Protein AF-A0A961R6Y8-F1 (afdb_monomer_lite)

Secondary structure (DSSP, 8-state):
--SEEEEEEEEEE--HHHH-TTSS--HHHHTTS-HHHHHHHHHHHHHHHHHHTT---TT--HHHHHTTB-TTHHHHHHHHHHH-GGGTTSEEEEEEEBPHHHHHHHTTS--HHHHHT-SS--HHHHHHHHHHHHTT-EEEEE-THHHH--B--TT-TTTB--HHHHHHHHHHHHH-

Radius of gyration: 17.82 Å; chains: 1; bounding box: 46×27×52 Å

Sequence (176 aa):
SAFRQTFVAFDVTLDAAVLDKAGNRDPAEMAKVTTIGYGNLLKKALAADLEARGVSTEGISSKEIAGLLSKEAPAQLRNRVLADPGLVGQTISFKTYATGRIDGYYKGRVTMESAALDSNVSPEQLTLADRMRGAGMLTVGFNTGFLFGPDASELRPEAAGLGIAILGSAYMMILV

pLDDT: mean 86.27, std 5.71, range [67.56, 93.94]

Foldseek 3Di:
DLQKFKKFKFKFFQACVQQPVPSPLDLVVSVVRDLVSLLVSVLVRQVVRCVVLVQDPPPPDSVQSSLQFFPCQSVVVSVVCSVPVVCHRHIDTDMGGTAPQLRCVVVVNHDQVNQVVDPSHHSSSNVSSVSCVVSVRMDMDGCPLQDVAPDDDPSGSSNHHCNVVVVVVVVVVVVD

Structure (mmCIF, N/CA/C/O backbone):
data_AF-A0A961R6Y8-F1
#
_entry.id   AF-A0A961R6Y8-F1
#
loop_
_atom_site.group_PDB
_atom_site.id
_atom_site.type_symbol
_atom_site.label_atom_id
_atom_site.label_alt_id
_atom_site.label_comp_id
_atom_site.label_asym_id
_atom_site.label_entity_id
_atom_site.label_seq_id
_atom_site.pdbx_PDB_ins_code
_atom_site.Cartn_x
_atom_site.Cartn_y
_atom_site.Cartn_z
_atom_site.occupancy
_atom_site.B_iso_or_equiv
_atom_site.auth_seq_id
_atom_site.auth_comp_id
_atom_site.auth_asym_id
_atom_site.auth_atom_id
_atom_site.pdbx_PDB_model_num
ATOM 1 N N . SER A 1 1 ? -5.595 -6.361 16.975 1.00 72.06 1 SER A N 1
ATOM 2 C CA . SER A 1 1 ? -4.539 -7.397 16.981 1.00 72.06 1 SER A CA 1
ATOM 3 C C . SER A 1 1 ? -3.358 -6.932 16.140 1.00 72.06 1 SER A C 1
ATOM 5 O O . SER A 1 1 ? -3.592 -6.470 15.027 1.00 72.06 1 SER A O 1
ATOM 7 N N . ALA A 1 2 ? -2.132 -7.005 16.674 1.00 76.62 2 ALA A N 1
ATOM 8 C CA . ALA A 1 2 ? -0.894 -6.599 15.987 1.00 76.62 2 ALA A CA 1
ATOM 9 C C . ALA A 1 2 ? -0.400 -7.639 14.961 1.00 76.62 2 ALA A C 1
ATOM 11 O O . ALA A 1 2 ? 0.207 -7.290 13.959 1.00 76.62 2 ALA A O 1
ATOM 12 N N . PHE A 1 3 ? -0.752 -8.913 15.154 1.00 84.06 3 PHE A N 1
ATOM 13 C CA . PHE A 1 3 ? -0.348 -10.028 14.285 1.00 84.06 3 PHE A CA 1
ATOM 14 C C . PHE A 1 3 ? -1.140 -10.141 12.981 1.00 84.06 3 PHE A C 1
ATOM 16 O O . PHE A 1 3 ? -0.872 -11.017 12.163 1.00 84.06 3 PHE A O 1
ATOM 23 N N . ARG A 1 4 ? -2.163 -9.306 12.796 1.00 88.38 4 ARG A N 1
ATOM 24 C CA . ARG A 1 4 ? -2.971 -9.271 11.574 1.00 88.38 4 ARG A CA 1
ATOM 25 C C . ARG A 1 4 ? -2.772 -7.937 10.889 1.00 88.38 4 ARG A C 1
ATOM 27 O O . ARG A 1 4 ? -2.604 -6.949 11.590 1.00 88.38 4 ARG A O 1
ATOM 34 N N . GLN A 1 5 ? -2.838 -7.898 9.569 1.00 91.88 5 GLN A N 1
ATOM 35 C CA . GLN A 1 5 ? -2.787 -6.660 8.803 1.00 91.88 5 GLN A CA 1
ATOM 36 C C . GLN A 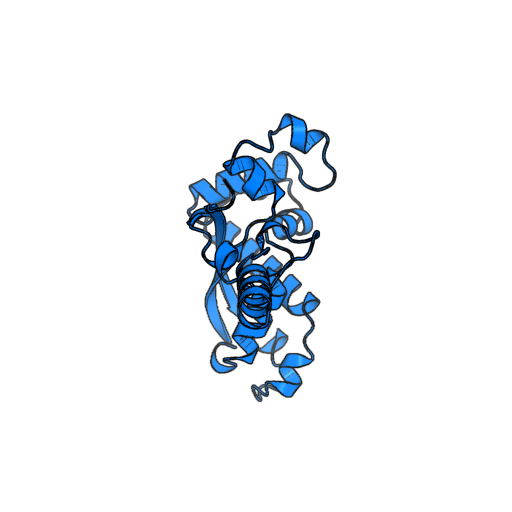1 5 ? -3.735 -6.736 7.614 1.00 91.88 5 GLN A C 1
ATOM 38 O O . GLN A 1 5 ? -3.973 -7.813 7.060 1.00 91.88 5 GLN A O 1
ATOM 43 N N . THR A 1 6 ? -4.290 -5.588 7.248 1.00 93.06 6 THR A N 1
ATOM 44 C CA . THR A 1 6 ? -5.086 -5.431 6.034 1.00 93.06 6 THR A CA 1
ATOM 45 C C . THR A 1 6 ? -4.160 -5.182 4.849 1.00 93.06 6 THR A C 1
ATOM 47 O O . THR A 1 6 ? -3.351 -4.253 4.855 1.00 93.06 6 THR A O 1
ATOM 50 N N . PHE A 1 7 ? -4.276 -6.030 3.835 1.00 93.56 7 PHE A N 1
ATOM 51 C CA . PHE A 1 7 ? -3.507 -5.980 2.603 1.00 93.56 7 PHE A CA 1
ATOM 52 C C . PHE A 1 7 ? -4.394 -5.556 1.443 1.00 93.56 7 PHE A C 1
ATOM 54 O O . PHE A 1 7 ? -5.529 -6.019 1.343 1.00 93.56 7 PHE A O 1
ATOM 61 N N . VAL A 1 8 ? -3.834 -4.749 0.549 1.00 93.94 8 VAL A N 1
ATOM 62 C CA . VAL A 1 8 ? -4.407 -4.415 -0.754 1.00 93.94 8 VAL A CA 1
ATOM 63 C C . VAL A 1 8 ? -3.636 -5.175 -1.823 1.00 93.94 8 VAL A C 1
ATOM 65 O O . VAL A 1 8 ? -2.407 -5.095 -1.862 1.00 93.94 8 VAL A O 1
ATOM 68 N N . ALA A 1 9 ? -4.344 -5.918 -2.665 1.00 93.50 9 ALA A N 1
ATOM 69 C CA . ALA A 1 9 ? -3.791 -6.603 -3.822 1.00 93.50 9 ALA A CA 1
ATOM 70 C C . ALA A 1 9 ? -4.488 -6.101 -5.088 1.00 93.50 9 ALA A C 1
ATOM 72 O O . ALA A 1 9 ? -5.717 -6.107 -5.156 1.00 93.50 9 ALA A O 1
ATOM 73 N N . PHE A 1 10 ? -3.695 -5.649 -6.054 1.00 93.06 10 PHE A N 1
ATOM 74 C CA . PHE A 1 10 ? -4.171 -5.137 -7.335 1.00 93.06 10 PHE A CA 1
ATOM 75 C C . PHE A 1 10 ? -3.095 -5.305 -8.404 1.00 93.06 10 PHE A C 1
ATOM 77 O O . PHE A 1 10 ? -1.905 -5.453 -8.094 1.00 93.06 10 PHE A O 1
ATOM 84 N N . ASP A 1 11 ? -3.521 -5.277 -9.660 1.00 91.56 11 ASP A N 1
ATOM 85 C CA . ASP A 1 11 ? -2.619 -5.405 -10.796 1.00 91.56 11 ASP A CA 1
ATOM 86 C C . ASP A 1 11 ? -1.994 -4.053 -11.148 1.00 91.56 11 ASP A C 1
ATOM 88 O O . ASP A 1 11 ? -2.655 -3.017 -11.223 1.00 91.56 11 ASP A O 1
ATOM 92 N N . VAL A 1 12 ? -0.674 -4.062 -11.330 1.00 91.31 12 VAL A N 1
ATOM 93 C CA . VAL A 1 12 ? 0.123 -2.870 -11.612 1.00 91.31 12 VAL A CA 1
ATOM 94 C C . VAL A 1 12 ? 0.875 -3.066 -12.913 1.00 91.31 12 VAL A C 1
ATOM 96 O O . VAL A 1 12 ? 1.807 -3.868 -12.993 1.00 91.31 12 VAL A O 1
ATOM 99 N N . THR A 1 13 ? 0.496 -2.289 -13.923 1.00 90.00 13 THR A N 1
ATOM 100 C CA . THR A 1 13 ? 1.221 -2.204 -15.191 1.00 90.00 13 THR A CA 1
ATOM 101 C C . THR A 1 13 ? 2.443 -1.308 -15.029 1.00 90.00 13 THR A C 1
ATOM 103 O O . THR A 1 13 ? 2.329 -0.106 -14.774 1.00 90.00 13 THR A O 1
ATOM 106 N N . LEU A 1 14 ? 3.629 -1.892 -15.175 1.00 87.19 14 LEU A N 1
ATOM 107 C CA . LEU A 1 14 ? 4.900 -1.187 -15.060 1.00 87.19 14 LEU A CA 1
ATOM 108 C C . LEU A 1 14 ? 5.269 -0.564 -16.402 1.00 87.19 14 LEU A C 1
ATOM 110 O O . LEU A 1 14 ? 5.947 -1.180 -17.216 1.00 87.19 14 LEU A O 1
ATOM 114 N N . ASP A 1 15 ? 4.809 0.660 -16.638 1.00 84.19 15 ASP A N 1
ATOM 115 C CA . ASP A 1 15 ? 5.071 1.366 -17.891 1.00 84.19 15 ASP A CA 1
ATOM 116 C C . ASP A 1 15 ? 6.565 1.707 -18.054 1.00 84.19 15 ASP A C 1
ATOM 118 O O . ASP A 1 15 ? 7.147 2.464 -17.265 1.00 84.19 15 ASP A O 1
ATOM 122 N N . ALA A 1 16 ? 7.174 1.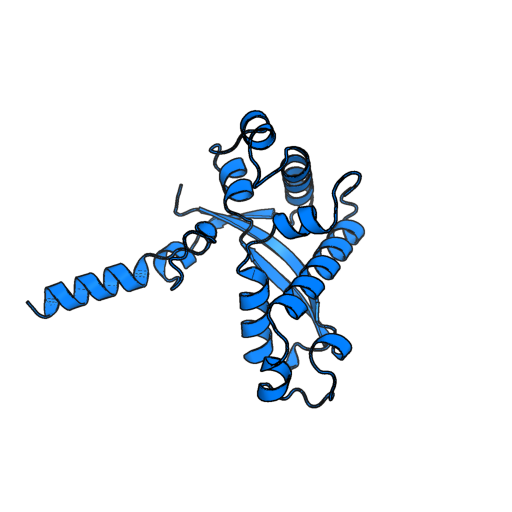162 -19.110 1.00 81.75 16 ALA A N 1
ATOM 123 C CA . ALA A 1 16 ? 8.561 1.413 -19.479 1.00 81.75 16 ALA A CA 1
ATOM 124 C C . ALA A 1 16 ? 8.820 2.894 -19.773 1.00 81.75 16 ALA A C 1
ATOM 126 O O . ALA A 1 16 ? 9.845 3.419 -19.359 1.00 81.75 16 ALA A O 1
ATOM 127 N N . ALA A 1 17 ? 7.867 3.611 -20.375 1.00 78.31 17 ALA A N 1
ATOM 128 C CA . ALA A 1 17 ? 8.037 5.029 -20.689 1.00 78.31 17 ALA A CA 1
ATOM 129 C C . ALA A 1 17 ? 8.174 5.906 -19.429 1.00 78.31 17 ALA A C 1
ATOM 131 O O . ALA A 1 17 ? 8.758 6.993 -19.470 1.00 78.31 17 ALA A O 1
ATOM 132 N N . VAL A 1 18 ? 7.637 5.440 -18.296 1.00 78.75 18 VAL A N 1
ATOM 133 C CA . VAL A 1 18 ? 7.697 6.144 -17.009 1.00 78.75 18 VAL A CA 1
ATOM 134 C C . VAL A 1 18 ? 8.913 5.712 -16.193 1.00 78.75 18 VAL A C 1
ATOM 136 O O . VAL A 1 18 ? 9.561 6.561 -15.576 1.00 78.75 18 VAL A O 1
ATOM 139 N N . LEU A 1 19 ? 9.203 4.409 -16.166 1.00 77.50 19 LEU A N 1
ATOM 140 C CA . LEU A 1 19 ? 10.210 3.817 -15.282 1.00 77.50 19 LEU A CA 1
ATOM 141 C C . LEU A 1 19 ? 11.603 3.706 -15.913 1.00 77.50 19 LEU A C 1
ATOM 143 O O . LEU A 1 19 ? 12.590 3.765 -15.186 1.00 77.50 19 LEU A O 1
ATOM 147 N N . ASP A 1 20 ? 11.684 3.587 -17.236 1.00 76.50 20 ASP A N 1
ATOM 148 C CA . ASP A 1 20 ? 12.911 3.379 -18.004 1.00 76.50 20 ASP A CA 1
ATOM 149 C C . ASP A 1 20 ? 12.874 4.201 -19.306 1.00 76.50 20 ASP A C 1
ATOM 151 O O . ASP A 1 20 ? 12.638 3.701 -20.406 1.00 76.50 20 ASP A O 1
ATOM 155 N N . LYS A 1 21 ? 13.099 5.513 -19.173 1.00 73.81 21 LYS A N 1
ATOM 156 C CA . LYS A 1 21 ? 13.065 6.455 -20.306 1.00 73.81 21 LYS A CA 1
ATOM 157 C C . LYS A 1 21 ? 14.121 6.162 -21.376 1.00 73.81 21 LYS A C 1
ATOM 159 O O . LYS A 1 21 ? 13.940 6.580 -22.516 1.00 73.81 21 LYS A O 1
ATOM 164 N N . ALA A 1 22 ? 15.225 5.521 -20.996 1.00 72.00 22 ALA A N 1
ATOM 165 C CA . ALA A 1 22 ? 16.317 5.173 -21.899 1.00 72.00 22 ALA A CA 1
ATOM 166 C C . ALA A 1 22 ? 16.109 3.799 -22.563 1.00 72.00 22 ALA A C 1
ATOM 168 O O . ALA A 1 22 ? 16.740 3.519 -23.580 1.00 72.00 22 ALA A O 1
ATOM 169 N N . GLY A 1 23 ? 15.225 2.958 -22.015 1.00 75.44 23 GLY A N 1
ATOM 170 C CA . GLY A 1 23 ? 14.932 1.613 -22.514 1.00 75.44 23 GLY A CA 1
ATOM 171 C C . GLY A 1 23 ? 16.068 0.610 -22.292 1.00 75.44 23 GLY A C 1
ATOM 172 O O . GLY A 1 23 ? 16.075 -0.451 -22.917 1.00 75.44 23 GLY A O 1
ATOM 173 N N . ASN A 1 24 ? 17.054 0.951 -21.458 1.00 77.62 24 ASN A N 1
ATOM 174 C CA . ASN A 1 24 ? 18.256 0.148 -21.220 1.00 77.62 24 ASN A CA 1
ATOM 175 C C . ASN A 1 24 ? 18.137 -0.760 -19.986 1.00 77.62 24 ASN A C 1
ATOM 177 O O . ASN A 1 24 ? 19.037 -1.564 -19.744 1.00 77.62 24 ASN A O 1
ATOM 181 N N . ARG A 1 25 ? 17.038 -0.647 -19.224 1.00 78.50 25 ARG A N 1
ATOM 182 C CA . ARG A 1 25 ? 16.765 -1.371 -17.975 1.00 78.50 25 ARG A CA 1
ATOM 183 C C . ARG A 1 25 ? 17.901 -1.276 -16.956 1.00 78.50 25 ARG A C 1
ATOM 185 O O . ARG A 1 25 ? 18.099 -2.204 -16.174 1.00 78.50 25 ARG A O 1
ATOM 192 N N . ASP A 1 26 ? 18.646 -0.170 -16.961 1.00 79.12 26 ASP A N 1
ATOM 193 C CA . ASP A 1 26 ? 19.756 0.032 -16.035 1.00 79.12 26 ASP A CA 1
ATOM 194 C C . ASP A 1 26 ? 19.222 0.375 -14.627 1.00 79.12 26 ASP A C 1
ATOM 196 O O . ASP A 1 26 ? 18.617 1.441 -14.437 1.00 79.12 26 ASP A O 1
ATOM 200 N N . PRO A 1 27 ? 19.473 -0.468 -13.602 1.00 77.12 27 PRO A N 1
ATOM 201 C CA . PRO A 1 27 ? 19.061 -0.191 -12.229 1.00 77.12 27 PRO A CA 1
ATOM 202 C C . PRO A 1 27 ? 19.563 1.156 -11.698 1.00 77.12 27 PRO A C 1
ATOM 204 O O . PRO A 1 27 ? 18.866 1.796 -10.910 1.00 77.12 27 PRO A O 1
ATOM 207 N N . ALA A 1 28 ? 20.748 1.614 -12.112 1.00 79.81 28 ALA A N 1
ATOM 208 C CA . ALA A 1 28 ? 21.316 2.880 -11.656 1.00 79.81 28 ALA A CA 1
ATOM 209 C C . ALA A 1 28 ? 20.548 4.089 -12.214 1.00 79.81 28 ALA A C 1
ATOM 211 O O . ALA A 1 28 ? 20.403 5.111 -11.535 1.00 79.81 28 ALA A O 1
ATOM 212 N N . GLU A 1 29 ? 20.010 3.981 -13.429 1.00 78.94 29 GLU A N 1
ATOM 213 C CA . GLU A 1 29 ? 19.180 5.024 -14.033 1.00 78.94 29 GLU A CA 1
ATOM 214 C C . GLU A 1 29 ? 17.748 4.975 -13.514 1.00 78.94 29 GLU A C 1
ATOM 216 O O . GLU A 1 29 ? 17.192 6.006 -13.128 1.00 78.94 29 GLU A O 1
ATOM 221 N N . MET A 1 30 ? 17.187 3.775 -13.391 1.00 77.44 30 MET A N 1
ATOM 222 C CA . MET A 1 30 ? 15.870 3.558 -12.799 1.00 77.44 30 MET A CA 1
ATOM 223 C C . MET A 1 30 ? 15.823 3.978 -11.326 1.00 77.44 30 MET A C 1
ATOM 225 O O . MET A 1 30 ? 14.793 4.451 -10.837 1.00 77.44 30 MET A O 1
ATOM 229 N N . ALA A 1 31 ? 16.946 3.883 -10.608 1.00 80.56 31 ALA A N 1
ATOM 230 C CA . ALA A 1 31 ? 17.060 4.357 -9.234 1.00 80.56 31 ALA A CA 1
ATOM 231 C C . ALA A 1 31 ? 16.855 5.875 -9.110 1.00 80.56 31 ALA A C 1
ATOM 233 O O . ALA A 1 31 ? 16.468 6.327 -8.026 1.00 80.56 31 ALA A O 1
ATOM 234 N N . LYS A 1 32 ? 17.054 6.647 -10.192 1.00 82.31 32 LYS A N 1
ATOM 235 C CA . LYS A 1 32 ? 16.789 8.096 -10.241 1.00 82.31 32 LYS A CA 1
ATOM 236 C C . LYS A 1 32 ? 15.291 8.407 -10.216 1.00 82.31 32 LYS A C 1
ATOM 238 O O . LYS A 1 32 ? 14.905 9.508 -9.820 1.00 82.31 32 LYS A O 1
ATOM 243 N N . VAL A 1 33 ? 14.434 7.454 -10.595 1.00 81.75 33 VAL A N 1
ATOM 244 C CA . VAL A 1 33 ? 12.985 7.588 -10.427 1.00 81.75 33 VAL A CA 1
ATOM 245 C C . VAL A 1 33 ? 12.668 7.527 -8.934 1.00 81.75 33 VAL A C 1
ATOM 247 O O . VAL A 1 33 ? 12.862 6.515 -8.253 1.00 81.75 33 VAL A O 1
ATOM 250 N N . THR A 1 34 ? 12.199 8.655 -8.405 1.00 85.44 34 THR A N 1
ATOM 251 C CA . THR A 1 34 ? 11.874 8.793 -6.985 1.00 85.44 34 THR A CA 1
ATOM 252 C C . THR A 1 34 ? 10.588 8.048 -6.638 1.00 85.44 34 THR A C 1
ATOM 254 O O . THR A 1 34 ? 9.767 7.718 -7.498 1.00 85.44 34 THR A O 1
ATOM 257 N N . THR A 1 35 ? 10.358 7.838 -5.343 1.00 84.44 35 THR A N 1
ATOM 258 C CA . THR A 1 35 ? 9.114 7.255 -4.814 1.00 84.44 35 THR A CA 1
ATOM 259 C C . THR A 1 35 ? 7.857 8.028 -5.224 1.00 84.44 35 THR A C 1
ATOM 261 O O . THR A 1 35 ? 6.778 7.447 -5.256 1.00 84.44 35 THR A O 1
ATOM 264 N N . ILE A 1 36 ? 7.974 9.305 -5.605 1.00 85.88 36 ILE A N 1
ATOM 265 C CA . ILE A 1 36 ? 6.862 10.103 -6.144 1.00 85.88 36 ILE A CA 1
ATOM 266 C C . ILE A 1 36 ? 6.405 9.553 -7.503 1.00 85.88 36 ILE A C 1
ATOM 268 O O . ILE A 1 36 ? 5.202 9.431 -7.739 1.00 85.88 36 ILE A O 1
ATOM 272 N N . GLY A 1 37 ? 7.345 9.179 -8.379 1.00 86.06 37 GLY A N 1
ATOM 273 C CA . GLY A 1 37 ? 7.043 8.587 -9.686 1.00 86.06 37 GLY A CA 1
ATOM 274 C C . GLY A 1 37 ? 6.307 7.255 -9.544 1.00 86.06 37 GLY A C 1
ATOM 275 O O . GLY A 1 37 ? 5.214 7.091 -10.086 1.00 86.06 37 GLY A O 1
ATOM 276 N N . TYR A 1 38 ? 6.847 6.356 -8.716 1.00 87.88 38 TYR A N 1
ATOM 277 C CA . TYR A 1 38 ? 6.199 5.083 -8.378 1.00 87.88 38 TYR A CA 1
ATOM 278 C C . TYR A 1 38 ? 4.845 5.281 -7.688 1.00 87.88 38 TYR A C 1
ATOM 280 O O . TYR A 1 38 ? 3.897 4.552 -7.964 1.00 87.88 38 TYR A O 1
ATOM 288 N N . GLY A 1 39 ? 4.719 6.297 -6.832 1.00 87.94 39 GLY A N 1
ATOM 289 C CA . GLY A 1 39 ? 3.458 6.641 -6.184 1.00 87.94 39 GLY A CA 1
ATOM 290 C C . GLY A 1 39 ? 2.387 7.051 -7.190 1.00 87.94 39 GLY A C 1
ATOM 291 O O . GLY A 1 39 ? 1.259 6.581 -7.104 1.00 87.94 39 GLY A O 1
ATOM 292 N N . ASN A 1 40 ? 2.723 7.880 -8.180 1.00 89.25 40 ASN A N 1
ATOM 293 C CA . ASN A 1 40 ? 1.779 8.262 -9.232 1.00 89.25 40 ASN A CA 1
ATOM 294 C C . ASN A 1 40 ? 1.390 7.079 -10.129 1.00 89.25 40 ASN A C 1
ATOM 296 O O . ASN A 1 40 ? 0.234 6.993 -10.539 1.00 89.25 40 ASN A O 1
ATOM 300 N N . LEU A 1 41 ? 2.321 6.159 -10.395 1.00 89.69 41 LEU A N 1
ATOM 301 C CA . LEU A 1 41 ? 2.035 4.923 -11.124 1.00 89.69 41 LEU A CA 1
ATOM 302 C C . LEU A 1 41 ? 1.056 4.039 -10.342 1.00 89.69 41 LEU A C 1
ATOM 304 O O . LEU A 1 41 ? 0.034 3.641 -10.891 1.00 89.69 41 LEU A O 1
ATOM 308 N N . LEU A 1 42 ? 1.300 3.816 -9.046 1.00 91.12 42 LEU A N 1
ATOM 309 C CA . LEU A 1 42 ? 0.397 3.052 -8.177 1.00 91.12 42 LEU A CA 1
ATOM 310 C C . LEU A 1 42 ? -1.005 3.663 -8.110 1.00 91.12 42 LEU A C 1
ATOM 312 O O . LEU A 1 42 ? -1.984 2.928 -8.143 1.00 91.12 42 LEU A O 1
ATOM 316 N N . LYS A 1 43 ? -1.118 4.996 -8.057 1.00 90.56 43 LYS A N 1
ATOM 317 C CA . LYS A 1 43 ? -2.420 5.685 -8.082 1.00 90.56 43 LYS A CA 1
ATOM 318 C C . LYS A 1 43 ? -3.204 5.392 -9.354 1.00 90.56 43 LYS A C 1
ATOM 320 O O . LYS A 1 43 ? -4.392 5.104 -9.279 1.00 90.56 43 LYS A O 1
ATOM 325 N N . LYS A 1 44 ? -2.536 5.480 -10.507 1.00 90.25 44 LYS A N 1
ATOM 326 C CA . LYS A 1 44 ? -3.149 5.188 -11.808 1.00 90.25 44 LYS A CA 1
ATOM 327 C C . LYS A 1 44 ? -3.541 3.717 -11.916 1.00 90.25 44 LYS A C 1
ATOM 329 O O . LYS A 1 44 ? -4.654 3.431 -12.329 1.00 90.25 44 LYS A O 1
ATOM 334 N N . ALA A 1 45 ? -2.655 2.813 -11.502 1.00 91.00 45 ALA A N 1
ATOM 335 C CA . ALA A 1 45 ? -2.913 1.377 -11.517 1.00 91.00 45 ALA A CA 1
ATOM 336 C C . ALA A 1 45 ? -4.090 0.993 -10.611 1.00 91.00 45 ALA A C 1
ATOM 338 O O . ALA A 1 45 ? -4.978 0.269 -11.040 1.00 91.00 45 ALA A O 1
ATOM 339 N N . LEU A 1 46 ? -4.147 1.539 -9.392 1.00 90.50 46 LEU A N 1
ATOM 340 C CA . LEU A 1 46 ? -5.257 1.290 -8.477 1.00 90.50 46 LEU A CA 1
ATOM 341 C C . LEU A 1 46 ? -6.583 1.814 -9.043 1.00 90.50 46 LEU A C 1
ATOM 343 O O . LEU A 1 46 ? -7.584 1.114 -8.968 1.00 90.50 46 LEU A O 1
ATOM 347 N N . ALA A 1 47 ? -6.599 3.016 -9.626 1.00 89.69 47 ALA A N 1
ATOM 348 C CA . ALA A 1 47 ? -7.797 3.548 -10.275 1.00 89.69 47 ALA A CA 1
ATOM 349 C C . ALA A 1 47 ? -8.255 2.661 -11.446 1.00 89.69 47 ALA A C 1
ATOM 351 O O . ALA A 1 47 ? -9.433 2.329 -11.528 1.00 89.69 47 ALA A O 1
ATOM 352 N N . ALA A 1 48 ? -7.321 2.216 -12.290 1.00 89.69 48 ALA A N 1
ATOM 353 C CA . ALA A 1 48 ? -7.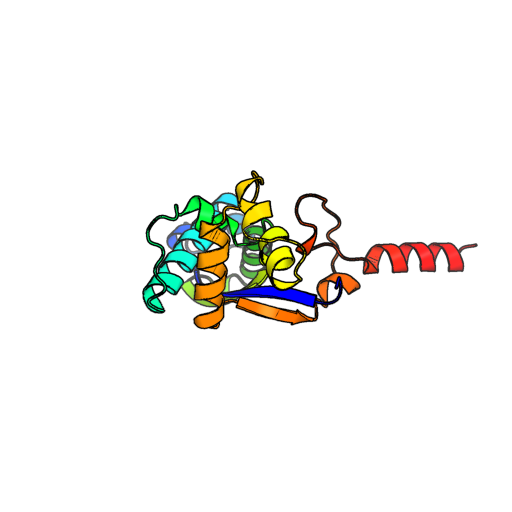619 1.332 -13.412 1.00 89.69 48 ALA A CA 1
ATOM 354 C C . ALA A 1 48 ? -8.151 -0.043 -12.962 1.00 89.69 48 ALA A C 1
ATOM 356 O O . ALA A 1 48 ? -9.101 -0.546 -13.553 1.00 89.69 48 ALA A O 1
ATOM 357 N N . ASP A 1 49 ? -7.590 -0.642 -11.904 1.00 89.69 49 ASP A N 1
ATOM 358 C CA . ASP A 1 49 ? -8.074 -1.930 -11.378 1.00 89.69 49 ASP A CA 1
ATOM 359 C C . ASP A 1 49 ? -9.448 -1.790 -10.694 1.00 89.69 49 ASP A C 1
ATOM 361 O O . ASP A 1 49 ? -10.301 -2.668 -10.816 1.00 89.69 49 ASP A O 1
ATOM 365 N N . LEU A 1 50 ? -9.714 -0.656 -10.030 1.00 89.62 50 LEU A N 1
ATOM 366 C CA . LEU A 1 50 ? -11.043 -0.340 -9.492 1.00 89.62 50 LEU A CA 1
ATOM 367 C C . LEU A 1 50 ? -12.091 -0.234 -10.608 1.00 89.62 50 LEU A C 1
ATOM 369 O O . LEU A 1 50 ? -13.169 -0.816 -10.485 1.00 89.62 50 LEU A O 1
ATOM 373 N N . GLU A 1 51 ? -11.765 0.456 -11.704 1.00 88.31 51 GLU A N 1
ATOM 374 C CA . GLU A 1 51 ? -12.626 0.556 -12.888 1.00 88.31 51 GLU A CA 1
ATOM 375 C C . GLU A 1 51 ? -12.852 -0.814 -13.542 1.00 88.31 51 GLU A C 1
ATOM 377 O O . GLU A 1 51 ? -13.995 -1.185 -13.811 1.00 88.31 51 GLU A O 1
ATOM 382 N N . ALA A 1 52 ? -11.790 -1.605 -13.725 1.00 87.75 52 ALA A N 1
ATOM 383 C CA . ALA A 1 52 ? -11.865 -2.942 -14.315 1.00 87.75 52 ALA A CA 1
ATOM 384 C C . ALA A 1 52 ? -12.758 -3.900 -13.509 1.00 87.75 52 ALA A C 1
ATOM 386 O O . ALA A 1 52 ? -13.421 -4.768 -14.077 1.00 87.75 52 ALA A O 1
ATOM 387 N N . ARG A 1 53 ? -12.806 -3.728 -12.183 1.00 87.38 53 ARG A N 1
ATOM 388 C CA . ARG A 1 53 ? -13.642 -4.517 -11.265 1.00 87.38 53 ARG A CA 1
ATOM 389 C C . ARG A 1 53 ? -15.030 -3.916 -11.030 1.00 87.38 53 ARG A C 1
ATOM 391 O O . ARG A 1 53 ? -15.799 -4.473 -10.249 1.00 87.38 53 ARG A O 1
ATOM 398 N N . GLY A 1 54 ? -15.357 -2.794 -11.674 1.00 85.12 54 GLY A N 1
ATOM 399 C CA . GLY A 1 54 ? -16.647 -2.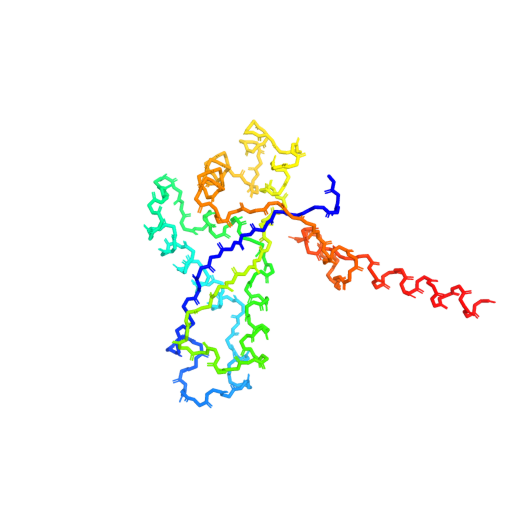116 -11.528 1.00 85.12 54 GLY A CA 1
ATOM 400 C C . GLY A 1 54 ? -16.886 -1.525 -10.135 1.00 85.12 54 GLY A C 1
ATOM 401 O O . GLY A 1 54 ? -18.033 -1.379 -9.711 1.00 85.12 54 GLY A O 1
ATOM 402 N N . VAL A 1 55 ? -15.824 -1.206 -9.391 1.00 86.00 55 VAL A N 1
ATOM 403 C CA . VAL A 1 55 ? -15.934 -0.598 -8.062 1.00 86.00 55 VAL A CA 1
ATOM 404 C C . VAL A 1 55 ? -16.187 0.898 -8.219 1.00 86.00 55 VAL A C 1
ATOM 406 O O . VAL A 1 55 ? -15.314 1.638 -8.665 1.00 86.00 55 VAL A O 1
ATOM 409 N N . SER A 1 56 ? -17.374 1.365 -7.819 1.00 80.88 56 SER A N 1
ATOM 410 C CA . SER A 1 56 ? -17.700 2.795 -7.872 1.00 80.88 56 SER A CA 1
ATOM 411 C C . SER A 1 56 ? -16.790 3.607 -6.944 1.00 80.88 56 SER A C 1
ATOM 413 O O . SER A 1 56 ? -16.748 3.376 -5.728 1.00 80.88 56 SER A O 1
ATOM 415 N N . THR A 1 57 ? -16.097 4.580 -7.533 1.00 82.00 57 THR A N 1
ATOM 416 C CA . THR A 1 57 ? -15.239 5.580 -6.879 1.00 82.00 57 THR A CA 1
ATOM 417 C C . THR A 1 57 ? -15.884 6.971 -6.851 1.00 82.00 57 THR A C 1
ATOM 419 O O . THR A 1 57 ? -15.220 7.958 -6.537 1.00 82.00 57 THR A O 1
ATOM 422 N N . GLU A 1 58 ? -17.181 7.065 -7.169 1.00 75.69 58 GLU A N 1
ATOM 423 C CA . GLU A 1 58 ? -17.912 8.333 -7.218 1.00 75.69 58 GLU A CA 1
ATOM 424 C C . GLU A 1 58 ? -17.822 9.092 -5.888 1.00 75.69 58 GLU A C 1
ATOM 426 O O . GLU A 1 58 ? -18.049 8.534 -4.813 1.00 75.69 58 GLU A O 1
ATOM 431 N N . GLY A 1 59 ? -17.485 10.382 -5.976 1.00 73.88 59 GLY A N 1
ATOM 432 C CA .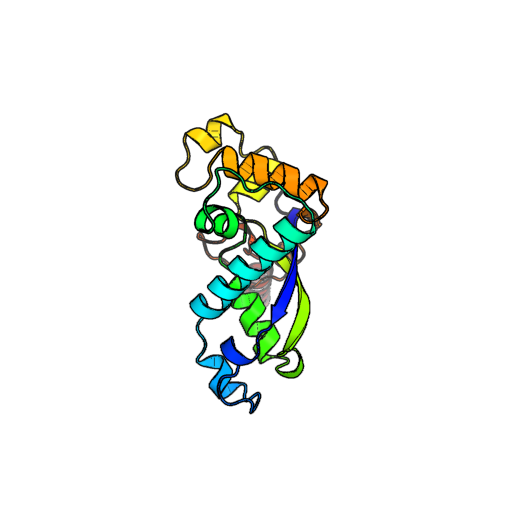 GLY A 1 59 ? -17.353 11.271 -4.821 1.00 73.88 59 GLY A CA 1
ATOM 433 C C . GLY A 1 59 ? -16.007 11.208 -4.093 1.00 73.88 59 GLY A C 1
ATOM 434 O O . GLY A 1 59 ? -15.825 11.965 -3.147 1.00 73.88 59 GLY A O 1
ATOM 435 N N . ILE A 1 60 ? -15.058 10.370 -4.530 1.00 83.19 60 ILE A N 1
ATOM 436 C CA . ILE A 1 60 ? -13.748 10.220 -3.879 1.00 83.19 60 ILE A CA 1
ATOM 437 C C . ILE A 1 60 ? -12.644 10.696 -4.819 1.00 83.19 60 ILE A C 1
ATOM 439 O O . ILE A 1 60 ? -12.523 10.250 -5.961 1.00 83.19 60 ILE A O 1
ATOM 443 N N . SER A 1 61 ? -11.793 11.603 -4.339 1.00 85.31 61 SER A N 1
ATOM 444 C CA . SER A 1 61 ? -10.679 12.103 -5.143 1.00 85.31 61 SER A CA 1
ATOM 445 C C . SER A 1 61 ? -9.596 11.034 -5.336 1.00 85.31 61 SER A C 1
ATOM 447 O O . SER A 1 61 ? -9.336 10.206 -4.462 1.00 85.31 61 SER A O 1
ATOM 449 N N . SER A 1 62 ? -8.839 11.098 -6.437 1.00 83.19 62 SER A N 1
ATOM 450 C CA . SER A 1 62 ? -7.706 10.179 -6.659 1.00 83.19 62 SER A CA 1
ATOM 451 C C . SER A 1 62 ? -6.652 10.240 -5.543 1.00 83.19 62 SER A C 1
ATOM 453 O O . SER A 1 62 ? -5.901 9.287 -5.339 1.00 83.19 62 SER A O 1
ATOM 455 N N . LYS A 1 63 ? -6.576 11.361 -4.810 1.00 83.06 63 LYS A N 1
ATOM 456 C CA . LYS A 1 63 ? -5.699 11.515 -3.642 1.00 83.06 63 LYS A CA 1
ATOM 457 C C . LYS A 1 63 ? -6.188 10.679 -2.460 1.00 83.06 63 LYS A C 1
ATOM 459 O O . LYS A 1 63 ? -5.364 10.068 -1.788 1.00 83.06 63 LYS A O 1
ATOM 464 N N . GLU A 1 64 ? -7.491 10.639 -2.221 1.00 85.44 64 GLU A N 1
ATOM 465 C CA . GLU A 1 64 ? -8.096 9.828 -1.164 1.00 85.44 64 GLU A CA 1
ATOM 466 C C . GLU A 1 64 ? -8.029 8.337 -1.493 1.00 85.44 64 GLU A C 1
ATOM 468 O O . GLU A 1 64 ? -7.675 7.546 -0.623 1.00 85.44 64 GLU A O 1
ATOM 473 N N . ILE A 1 65 ? -8.239 7.953 -2.756 1.00 87.06 65 ILE A N 1
ATOM 474 C CA . ILE A 1 65 ? -8.034 6.567 -3.209 1.00 87.06 65 ILE A CA 1
ATOM 475 C C . ILE A 1 65 ? -6.585 6.135 -2.940 1.00 87.06 65 ILE A C 1
ATOM 477 O O . ILE A 1 65 ? -6.332 5.085 -2.354 1.00 87.06 65 ILE A O 1
ATOM 481 N N . ALA A 1 66 ? -5.615 6.987 -3.292 1.00 86.25 66 ALA A N 1
ATOM 482 C CA . ALA A 1 66 ? -4.206 6.748 -2.982 1.00 86.25 66 ALA A CA 1
ATOM 483 C C . ALA A 1 66 ? -3.934 6.632 -1.476 1.00 86.25 66 ALA A C 1
ATOM 485 O O . ALA A 1 66 ? -3.053 5.884 -1.064 1.00 86.25 66 ALA A O 1
ATOM 486 N N . GLY A 1 67 ? -4.680 7.393 -0.672 1.00 87.88 67 GLY A N 1
ATOM 487 C CA . GLY A 1 67 ? -4.603 7.408 0.786 1.00 87.88 67 GLY A CA 1
ATOM 488 C C . GLY A 1 67 ? -5.092 6.122 1.457 1.00 87.88 67 GLY A C 1
ATOM 489 O O . GLY A 1 67 ? -4.939 5.988 2.667 1.00 87.88 67 GLY A O 1
ATOM 490 N N . LEU A 1 68 ? -5.642 5.166 0.703 1.00 89.19 68 LEU A N 1
ATOM 491 C CA . LEU A 1 68 ? -5.941 3.821 1.201 1.00 89.19 68 LEU A CA 1
ATOM 492 C C . LEU A 1 68 ? -4.692 2.935 1.271 1.00 89.19 68 LEU A C 1
ATOM 494 O O . LEU A 1 68 ? -4.627 2.024 2.098 1.00 89.19 68 LEU A O 1
ATOM 498 N N . LEU A 1 69 ? -3.695 3.204 0.422 1.00 91.69 69 LEU A N 1
ATOM 499 C CA . LEU A 1 69 ? -2.439 2.461 0.371 1.00 91.69 69 LEU A CA 1
ATOM 500 C C . LEU A 1 69 ? -1.440 3.004 1.393 1.00 91.69 69 LEU A C 1
ATOM 502 O O . LEU A 1 69 ? -1.346 4.212 1.617 1.00 91.69 69 LEU A O 1
ATOM 506 N N . SER A 1 70 ? -0.630 2.116 1.970 1.00 90.75 70 SER A N 1
ATOM 507 C CA . SER A 1 70 ? 0.475 2.523 2.834 1.00 90.75 70 SER A CA 1
ATOM 508 C C . SER A 1 70 ? 1.441 3.458 2.106 1.00 90.75 70 SER A C 1
ATOM 510 O O . SER A 1 70 ? 1.768 3.273 0.929 1.00 90.75 70 SER A O 1
ATOM 512 N N . LYS A 1 71 ? 1.998 4.420 2.848 1.00 88.88 71 LYS A N 1
ATOM 513 C CA . LYS A 1 71 ? 3.074 5.295 2.356 1.00 88.88 71 LYS A CA 1
ATOM 514 C C . LYS A 1 71 ? 4.346 4.518 1.994 1.00 88.88 71 LYS A C 1
ATOM 516 O O . LYS A 1 71 ? 5.214 5.070 1.322 1.00 88.88 71 LYS A O 1
ATOM 521 N N . GLU A 1 72 ? 4.473 3.257 2.414 1.00 87.44 72 GLU A N 1
ATOM 522 C CA . GLU A 1 72 ? 5.578 2.385 2.009 1.00 87.44 72 GLU A CA 1
ATOM 523 C C . GLU A 1 72 ? 5.407 1.768 0.616 1.00 87.44 72 GLU A C 1
ATOM 525 O O . GLU A 1 72 ? 6.403 1.409 -0.013 1.00 87.44 72 GLU A O 1
ATOM 530 N N . ALA A 1 73 ? 4.178 1.679 0.100 1.00 90.88 73 ALA A N 1
ATOM 531 C CA . ALA A 1 73 ? 3.882 0.992 -1.157 1.00 90.88 73 ALA A CA 1
ATOM 532 C C . ALA A 1 73 ? 4.770 1.444 -2.340 1.00 90.88 73 ALA A C 1
ATOM 534 O O . ALA A 1 73 ? 5.301 0.579 -3.041 1.00 90.88 73 ALA A O 1
ATOM 535 N N . PRO A 1 74 ? 5.038 2.754 -2.552 1.00 90.81 74 PRO A N 1
ATOM 536 C CA . PRO A 1 74 ? 5.923 3.193 -3.631 1.00 90.81 74 PRO A CA 1
ATOM 537 C C . PRO A 1 74 ? 7.374 2.735 -3.456 1.00 90.81 74 PRO A C 1
ATOM 539 O O . PRO A 1 74 ? 8.049 2.441 -4.439 1.00 90.81 74 PRO A O 1
ATOM 542 N N . ALA A 1 75 ? 7.861 2.670 -2.214 1.00 90.00 75 ALA A N 1
ATOM 543 C CA . ALA A 1 75 ? 9.209 2.200 -1.914 1.00 90.00 75 ALA A CA 1
ATOM 544 C C . ALA A 1 75 ? 9.322 0.680 -2.103 1.00 90.00 75 ALA A C 1
ATOM 546 O O . ALA A 1 75 ? 10.292 0.218 -2.699 1.00 90.00 75 ALA A O 1
ATOM 547 N N . GLN A 1 76 ? 8.310 -0.086 -1.677 1.00 89.88 76 GLN A N 1
ATOM 548 C CA . GLN A 1 76 ? 8.235 -1.531 -1.924 1.00 89.88 76 GLN A CA 1
ATOM 549 C C . GLN A 1 76 ? 8.236 -1.839 -3.421 1.00 89.88 76 GLN A C 1
ATOM 551 O O . GLN A 1 76 ? 9.006 -2.688 -3.873 1.00 89.88 76 GLN A O 1
ATOM 556 N N . LEU A 1 77 ? 7.420 -1.120 -4.200 1.00 90.56 77 LEU A N 1
ATOM 557 C CA . LEU A 1 77 ? 7.377 -1.303 -5.645 1.00 90.56 77 LEU A CA 1
ATOM 558 C C . LEU A 1 77 ? 8.718 -0.947 -6.293 1.00 90.56 77 LEU A C 1
ATOM 560 O O . LEU A 1 77 ? 9.240 -1.732 -7.080 1.00 90.56 77 LEU A O 1
ATOM 564 N N . ARG A 1 78 ? 9.308 0.197 -5.924 1.00 90.31 78 ARG A N 1
ATOM 565 C CA . ARG A 1 78 ? 10.626 0.613 -6.420 1.00 90.31 78 ARG A CA 1
ATOM 566 C C . ARG A 1 78 ? 11.690 -0.441 -6.138 1.00 90.31 78 ARG A C 1
ATOM 568 O O . ARG A 1 78 ? 12.423 -0.812 -7.042 1.00 90.31 78 ARG A O 1
ATOM 575 N N . ASN A 1 79 ? 11.771 -0.940 -4.908 1.00 90.19 79 ASN A N 1
ATOM 576 C CA . ASN A 1 79 ? 12.770 -1.942 -4.542 1.00 90.19 79 ASN A CA 1
ATOM 577 C C . ASN A 1 79 ? 12.568 -3.250 -5.316 1.00 90.19 79 ASN A C 1
ATOM 579 O O . ASN A 1 79 ? 13.548 -3.851 -5.744 1.00 90.19 79 ASN A O 1
ATOM 583 N N . ARG A 1 80 ? 11.314 -3.658 -5.556 1.00 89.94 80 ARG A N 1
ATOM 584 C CA . ARG A 1 80 ? 11.001 -4.834 -6.380 1.00 89.94 80 ARG A CA 1
ATOM 585 C C . ARG A 1 80 ? 11.445 -4.656 -7.832 1.00 89.94 80 ARG A C 1
ATOM 587 O O . ARG A 1 80 ? 12.042 -5.565 -8.388 1.00 89.94 80 ARG A O 1
ATOM 594 N N . VAL A 1 81 ? 11.183 -3.491 -8.421 1.00 88.50 81 VAL A N 1
ATOM 595 C CA . VAL A 1 81 ? 11.580 -3.172 -9.801 1.00 88.50 81 VAL A CA 1
ATOM 596 C C . VAL A 1 81 ? 13.100 -3.040 -9.941 1.00 88.50 81 VAL A C 1
ATOM 598 O O . VAL A 1 81 ? 13.657 -3.475 -10.937 1.00 88.50 81 VAL A O 1
ATOM 601 N N . LEU A 1 82 ? 13.793 -2.475 -8.950 1.00 87.94 82 LEU A N 1
ATOM 602 C CA . LEU A 1 82 ? 15.258 -2.377 -8.976 1.00 87.94 82 LEU A CA 1
ATOM 603 C C . LEU A 1 82 ? 15.950 -3.725 -8.763 1.00 87.94 82 LEU A C 1
ATOM 605 O O . LEU A 1 82 ? 17.038 -3.934 -9.291 1.00 87.94 82 LEU A O 1
ATOM 609 N N . ALA A 1 83 ? 15.338 -4.623 -7.988 1.00 89.19 83 ALA A N 1
ATOM 610 C CA . ALA A 1 83 ? 15.833 -5.984 -7.816 1.00 89.19 83 ALA A CA 1
ATOM 611 C C . ALA A 1 83 ? 15.631 -6.838 -9.078 1.00 89.19 83 ALA A C 1
ATOM 613 O O . ALA A 1 83 ? 16.456 -7.702 -9.358 1.00 89.19 83 ALA A O 1
ATOM 614 N N . ASP A 1 84 ? 14.559 -6.586 -9.835 1.00 87.62 84 ASP A N 1
ATOM 615 C CA . ASP A 1 84 ? 14.272 -7.257 -11.103 1.00 87.62 84 ASP A CA 1
ATOM 616 C C . ASP A 1 84 ? 13.759 -6.261 -12.168 1.00 87.62 84 ASP A C 1
ATOM 618 O O . ASP A 1 84 ? 12.545 -6.083 -12.344 1.00 87.62 84 ASP A O 1
ATOM 622 N N . PRO A 1 85 ? 14.675 -5.611 -12.914 1.00 85.06 85 PRO A N 1
ATOM 623 C CA . PRO A 1 85 ? 14.321 -4.687 -13.995 1.00 85.06 85 PRO A CA 1
ATOM 624 C C . PRO A 1 85 ? 13.574 -5.352 -15.159 1.00 85.06 85 PRO A C 1
ATOM 626 O O . PRO A 1 85 ? 12.969 -4.664 -15.982 1.00 85.06 85 PRO A O 1
ATOM 629 N N . GLY A 1 86 ? 13.584 -6.688 -15.248 1.00 85.38 86 GLY A N 1
ATOM 630 C CA . GLY A 1 86 ? 12.863 -7.435 -16.280 1.00 85.38 86 GLY A CA 1
ATOM 631 C C . GLY A 1 86 ? 11.343 -7.283 -16.188 1.00 85.38 86 GLY A C 1
ATOM 632 O O . GLY A 1 86 ? 10.649 -7.472 -17.189 1.00 85.38 86 GLY A O 1
ATOM 633 N N . LEU A 1 87 ? 10.828 -6.883 -15.021 1.00 86.12 87 LEU A N 1
ATOM 634 C CA . LEU A 1 87 ? 9.405 -6.634 -14.777 1.00 86.12 87 LEU A CA 1
ATOM 635 C C . LEU A 1 87 ? 8.876 -5.397 -15.520 1.00 86.12 87 LEU A C 1
ATOM 637 O O . LEU A 1 87 ? 7.665 -5.251 -15.691 1.00 86.12 87 LEU A O 1
ATOM 641 N N . VAL A 1 88 ? 9.758 -4.503 -15.973 1.00 86.88 88 VAL A N 1
ATOM 642 C CA . VAL A 1 88 ? 9.365 -3.306 -16.722 1.00 86.88 88 VAL A CA 1
ATOM 643 C C . VAL A 1 88 ? 8.726 -3.697 -18.058 1.00 86.88 88 VAL A C 1
ATOM 645 O O . VAL A 1 88 ? 9.307 -4.434 -18.859 1.00 86.88 88 VAL A O 1
ATOM 648 N N . GLY A 1 89 ? 7.529 -3.166 -18.304 1.00 85.44 89 GLY A N 1
ATOM 649 C CA . GLY A 1 89 ? 6.664 -3.489 -19.439 1.00 85.44 89 GLY A CA 1
ATOM 650 C C . GLY A 1 89 ? 5.636 -4.587 -19.147 1.00 85.44 89 GLY A C 1
ATOM 651 O O . GLY A 1 89 ? 4.819 -4.886 -20.014 1.00 85.44 89 GLY A O 1
ATOM 652 N N . GLN A 1 90 ? 5.652 -5.185 -17.952 1.00 89.75 90 GLN A N 1
ATOM 653 C CA . GLN A 1 90 ? 4.727 -6.250 -17.564 1.00 89.75 90 GLN A CA 1
ATOM 654 C C . GLN A 1 90 ? 3.644 -5.745 -16.603 1.00 89.75 90 GLN A C 1
ATOM 656 O O . GLN A 1 90 ? 3.798 -4.725 -15.927 1.00 89.75 90 GLN A O 1
ATOM 661 N N . THR A 1 91 ? 2.545 -6.497 -16.527 1.00 91.00 91 THR A N 1
ATOM 662 C CA . THR A 1 91 ? 1.516 -6.322 -15.495 1.00 91.00 91 THR A CA 1
ATOM 663 C C . THR A 1 91 ? 1.789 -7.313 -14.375 1.00 91.00 91 THR A C 1
ATOM 665 O O . THR A 1 91 ? 1.817 -8.519 -14.615 1.00 91.00 91 THR A O 1
ATOM 668 N N . ILE A 1 92 ? 2.025 -6.812 -13.163 1.00 91.94 92 ILE A N 1
ATOM 669 C CA . ILE A 1 92 ? 2.312 -7.649 -11.996 1.00 91.94 92 ILE A CA 1
ATOM 670 C C . ILE A 1 92 ? 1.220 -7.506 -10.940 1.00 91.94 92 ILE A C 1
ATOM 672 O O . ILE A 1 92 ? 0.790 -6.397 -10.633 1.00 91.94 92 ILE A O 1
ATOM 676 N N . SER A 1 93 ? 0.854 -8.617 -10.303 1.00 92.06 93 SER A N 1
ATOM 677 C CA . SER A 1 93 ? 0.052 -8.572 -9.080 1.00 92.06 93 SER A CA 1
ATOM 678 C C . SER A 1 93 ? 0.915 -8.017 -7.944 1.00 92.06 93 SER A C 1
ATOM 680 O O . SER A 1 93 ? 1.893 -8.642 -7.496 1.00 92.06 93 SER A O 1
ATOM 682 N N . PHE A 1 94 ? 0.558 -6.829 -7.467 1.00 93.12 94 PHE A N 1
ATOM 683 C CA . PHE A 1 94 ? 1.246 -6.137 -6.390 1.00 93.12 94 PHE A CA 1
ATOM 684 C C . PHE A 1 94 ? 0.406 -6.179 -5.116 1.00 93.12 94 PHE A C 1
ATOM 686 O O . PHE A 1 94 ? -0.737 -5.729 -5.079 1.00 93.12 94 PHE A O 1
ATOM 693 N N . LYS A 1 95 ? 0.994 -6.728 -4.050 1.00 92.62 95 LYS A N 1
ATOM 694 C CA . LYS A 1 95 ? 0.387 -6.794 -2.723 1.00 92.62 95 LYS A CA 1
ATOM 695 C C . LYS A 1 95 ? 1.122 -5.843 -1.792 1.00 92.62 95 LYS A C 1
ATOM 697 O O . LYS A 1 95 ? 2.334 -5.957 -1.633 1.00 92.62 95 LYS A O 1
ATOM 702 N N . THR A 1 96 ? 0.385 -4.948 -1.151 1.00 92.62 96 THR A N 1
ATOM 703 C CA . THR A 1 96 ? 0.926 -3.979 -0.193 1.00 92.62 96 THR A CA 1
ATOM 704 C C . THR A 1 96 ? -0.007 -3.805 1.002 1.00 92.62 96 THR A C 1
ATOM 706 O O . THR A 1 96 ? -1.099 -4.372 1.041 1.00 92.62 96 THR A O 1
ATOM 709 N N . TYR A 1 97 ? 0.429 -3.061 2.012 1.00 92.19 97 TYR A N 1
ATOM 710 C CA . TYR A 1 97 ? -0.379 -2.775 3.191 1.00 92.19 97 TYR A CA 1
ATOM 711 C C . TYR A 1 97 ? -1.403 -1.676 2.901 1.00 92.19 97 TYR A C 1
ATOM 713 O O . TYR A 1 97 ? -1.111 -0.704 2.200 1.00 92.19 97 TYR A O 1
ATOM 721 N N . ALA A 1 98 ? -2.591 -1.806 3.487 1.00 93.12 98 ALA A N 1
ATOM 722 C CA . ALA A 1 98 ? -3.493 -0.674 3.652 1.00 93.12 98 ALA A CA 1
ATOM 723 C C . ALA A 1 98 ? -2.952 0.270 4.738 1.00 93.12 98 ALA A C 1
ATOM 725 O O . ALA A 1 98 ? -2.162 -0.144 5.595 1.00 93.12 98 ALA A O 1
ATOM 726 N N . THR A 1 99 ? -3.387 1.529 4.734 1.00 92.25 99 THR A N 1
ATOM 727 C CA . THR A 1 99 ? -3.004 2.474 5.791 1.00 92.25 99 THR A CA 1
ATOM 728 C C . THR A 1 99 ? -3.495 2.028 7.167 1.00 92.25 99 THR A C 1
ATOM 730 O O . THR A 1 99 ? -4.510 1.338 7.305 1.00 92.25 99 THR A O 1
ATOM 733 N N . GLY A 1 100 ? -2.802 2.475 8.219 1.00 89.00 100 GLY A N 1
ATOM 734 C CA . GLY A 1 100 ? -3.148 2.137 9.601 1.00 89.00 100 GLY A CA 1
ATOM 735 C C . GLY A 1 100 ? -4.593 2.461 10.013 1.00 89.00 100 GLY A C 1
ATOM 736 O O . GLY A 1 100 ? -5.130 1.777 10.883 1.00 89.00 100 GLY A O 1
ATOM 737 N N . ARG A 1 101 ? -5.247 3.454 9.388 1.00 90.62 101 ARG A N 1
ATOM 738 C CA . ARG A 1 101 ? -6.657 3.799 9.657 1.00 90.62 101 ARG A CA 1
ATOM 739 C C . ARG A 1 101 ? -7.631 2.801 9.028 1.00 90.62 101 ARG A C 1
ATOM 741 O O . ARG A 1 101 ? -8.524 2.331 9.727 1.00 90.62 101 ARG A O 1
ATOM 748 N N . ILE A 1 102 ? -7.410 2.408 7.771 1.00 92.19 102 ILE A N 1
ATOM 749 C CA . ILE A 1 102 ? -8.205 1.365 7.095 1.00 92.19 102 ILE A CA 1
ATOM 750 C C . ILE A 1 102 ? -8.035 0.019 7.799 1.00 92.19 102 ILE A C 1
ATOM 752 O O . ILE A 1 102 ? -8.997 -0.698 8.064 1.00 92.19 102 ILE A O 1
ATOM 756 N N . ASP A 1 103 ? -6.807 -0.305 8.187 1.00 92.19 103 ASP A N 1
ATOM 757 C CA . ASP A 1 103 ? -6.549 -1.491 8.989 1.00 92.19 103 ASP A CA 1
ATOM 758 C C . ASP A 1 103 ? -7.188 -1.403 10.390 1.00 92.19 103 ASP A C 1
ATOM 760 O O . ASP A 1 103 ? -7.741 -2.376 10.906 1.00 92.19 103 ASP A O 1
ATOM 764 N N . GLY A 1 104 ? -7.155 -0.219 11.004 1.00 89.88 104 GLY A N 1
ATOM 765 C CA . GLY A 1 104 ? -7.856 0.086 12.245 1.00 89.88 104 GLY A CA 1
ATOM 766 C C . GLY A 1 104 ? -9.359 -0.158 12.145 1.00 89.88 104 GLY A C 1
ATOM 767 O O . GLY A 1 104 ? -9.916 -0.756 13.063 1.00 89.88 104 GLY A O 1
ATOM 768 N N . TYR A 1 105 ? -9.980 0.219 11.029 1.00 92.94 105 TYR A N 1
ATOM 769 C CA . TYR A 1 105 ? -11.398 0.001 10.755 1.00 92.94 105 TYR A CA 1
ATOM 770 C C . TYR A 1 105 ? -11.752 -1.489 10.755 1.00 92.94 105 TYR A C 1
ATOM 772 O O . TYR A 1 105 ? -12.585 -1.932 11.544 1.00 92.94 105 TYR A O 1
ATOM 780 N N . TYR A 1 106 ? -11.010 -2.313 10.008 1.00 91.62 106 TYR A N 1
ATOM 781 C CA . TYR A 1 106 ? -11.239 -3.765 9.994 1.00 91.62 106 TYR A CA 1
ATOM 782 C C . TYR A 1 106 ? -10.874 -4.486 11.292 1.00 91.62 106 TYR A C 1
ATOM 784 O O . TYR A 1 106 ? -11.276 -5.631 11.507 1.00 91.62 106 TYR A O 1
ATOM 792 N N . LYS A 1 107 ? -10.125 -3.823 12.174 1.00 89.62 107 LYS A N 1
ATOM 793 C CA . LYS A 1 107 ? -9.825 -4.293 13.531 1.00 89.62 107 LYS A CA 1
ATOM 794 C C . LYS A 1 107 ? -10.775 -3.715 14.590 1.00 89.62 107 LYS A C 1
ATOM 796 O O . LYS A 1 107 ? -10.554 -3.996 15.766 1.00 89.62 107 LYS A O 1
ATOM 801 N N . GLY A 1 108 ? -11.772 -2.913 14.205 1.00 89.25 108 GLY A N 1
ATOM 802 C CA . GLY A 1 108 ? -12.749 -2.290 15.107 1.00 89.25 108 GLY A CA 1
ATOM 803 C C . GLY A 1 108 ? -12.220 -1.113 15.938 1.00 89.25 108 GLY A C 1
ATOM 804 O O . GLY A 1 108 ? -12.863 -0.713 16.899 1.00 89.25 108 GLY A O 1
ATOM 805 N N . ARG A 1 109 ? -11.041 -0.568 15.612 1.00 88.12 109 ARG A N 1
ATOM 806 C CA . ARG A 1 109 ? -10.440 0.595 16.300 1.00 88.12 109 ARG A CA 1
ATOM 807 C C . ARG A 1 109 ? -10.880 1.937 15.720 1.00 88.12 109 ARG A C 1
ATOM 809 O O . ARG A 1 109 ? -10.751 2.953 16.389 1.00 88.12 109 ARG A O 1
ATOM 816 N N . VAL A 1 110 ? -11.321 1.935 14.466 1.00 90.06 110 VAL A N 1
ATOM 817 C CA . VAL A 1 110 ? -11.827 3.113 13.757 1.00 90.06 110 VAL A CA 1
ATOM 818 C C . VAL A 1 110 ? -13.274 2.815 13.391 1.00 90.06 110 VAL A C 1
ATOM 820 O O . VAL A 1 110 ? -13.573 1.736 12.890 1.00 90.06 110 VAL A O 1
ATOM 823 N N . THR A 1 111 ? -14.164 3.757 13.663 1.00 91.62 111 THR A N 1
ATOM 824 C CA . THR A 1 111 ? -15.576 3.752 13.262 1.00 91.62 111 THR A CA 1
ATOM 825 C C . THR A 1 111 ? -15.845 4.877 12.262 1.00 91.62 111 THR A C 1
ATOM 827 O O . THR A 1 111 ? -15.041 5.804 12.140 1.00 91.62 111 THR A O 1
ATOM 830 N N . MET A 1 112 ? -16.994 4.832 11.581 1.00 90.50 112 MET A N 1
ATOM 831 C CA . MET A 1 112 ? -17.439 5.904 10.674 1.00 90.50 112 MET A CA 1
ATOM 832 C C . MET A 1 112 ? -17.523 7.258 11.395 1.00 90.50 112 MET A C 1
ATOM 834 O O . MET A 1 112 ? -17.102 8.277 10.859 1.00 90.50 112 MET A O 1
ATOM 838 N N . GLU A 1 113 ? -17.988 7.251 12.645 1.00 89.25 113 GLU A N 1
ATOM 839 C CA . GLU A 1 113 ? -18.061 8.437 13.506 1.00 89.25 113 GLU A CA 1
ATOM 840 C C . GLU A 1 113 ? -16.668 8.986 13.826 1.00 89.25 113 GLU A C 1
ATOM 842 O O . GLU A 1 113 ? -16.428 10.185 13.719 1.00 89.25 113 GLU A O 1
ATOM 847 N N . SER A 1 114 ? -15.718 8.107 14.169 1.00 89.38 114 SER A N 1
ATOM 848 C CA . SER A 1 114 ? -14.344 8.530 14.446 1.00 89.38 114 SER A CA 1
ATOM 849 C C . SER A 1 114 ? -13.627 9.041 13.195 1.00 89.38 114 SER A C 1
ATOM 851 O O . SER A 1 114 ? -12.822 9.958 13.300 1.00 89.38 114 SER A O 1
ATOM 853 N N . ALA A 1 115 ? -13.937 8.481 12.019 1.00 89.69 115 ALA A N 1
ATOM 854 C CA . ALA A 1 115 ? -13.381 8.916 10.743 1.00 89.69 115 ALA A CA 1
ATOM 855 C C . ALA A 1 115 ? -13.899 10.303 10.348 1.00 89.69 115 ALA A C 1
ATOM 857 O O . ALA A 1 115 ? -13.131 11.125 9.873 1.00 89.69 115 ALA A O 1
ATOM 858 N N . ALA A 1 116 ? -15.168 10.613 10.625 1.00 89.25 116 ALA A N 1
ATOM 859 C CA . ALA A 1 116 ? -15.716 11.949 10.385 1.00 89.25 116 ALA A CA 1
ATOM 860 C C . ALA A 1 116 ? -15.004 13.058 11.190 1.00 89.25 116 ALA A C 1
ATOM 862 O O . ALA A 1 116 ? -15.037 14.222 10.800 1.00 89.25 116 ALA A O 1
ATOM 863 N N . LEU A 1 117 ? -14.358 12.703 12.307 1.00 89.69 117 LEU A N 1
ATOM 864 C CA . LEU A 1 117 ? -13.602 13.620 13.168 1.00 89.69 117 LEU A CA 1
ATOM 865 C C . LEU A 1 117 ? -12.082 13.563 12.928 1.00 89.69 117 LEU A C 1
ATOM 867 O O . LEU A 1 117 ? -11.327 14.274 13.593 1.00 89.69 117 LEU A O 1
ATOM 871 N N . ASP A 1 118 ? -11.617 12.711 12.017 1.00 86.94 118 ASP A N 1
ATOM 872 C CA . ASP A 1 118 ? -10.202 12.462 11.756 1.00 86.94 118 ASP A CA 1
ATOM 873 C C . ASP A 1 118 ? -9.745 13.187 10.486 1.00 86.94 118 ASP A C 1
ATOM 875 O O . ASP A 1 118 ? -10.436 13.227 9.476 1.00 86.94 118 ASP A O 1
ATOM 879 N N . SER A 1 119 ? -8.535 13.741 10.507 1.00 85.19 119 SER A N 1
ATOM 880 C CA . SER A 1 119 ? -7.920 14.353 9.325 1.00 85.19 119 SER A CA 1
ATOM 881 C C . SER A 1 119 ? -7.202 13.342 8.423 1.00 85.19 119 SER A C 1
ATOM 883 O O . SER A 1 119 ? -6.801 13.684 7.310 1.00 85.19 119 SER A O 1
ATOM 885 N N . ASN A 1 120 ? -7.000 12.108 8.899 1.00 84.44 120 ASN A N 1
ATOM 886 C CA . ASN A 1 120 ? -6.228 11.076 8.202 1.00 84.44 120 ASN A CA 1
ATOM 887 C C . ASN A 1 120 ? -7.078 10.107 7.376 1.00 84.44 120 ASN A C 1
ATOM 889 O O . ASN A 1 120 ? -6.518 9.405 6.533 1.00 84.44 120 ASN A O 1
ATOM 893 N N . VAL A 1 121 ? -8.381 10.010 7.646 1.00 89.19 121 VAL A N 1
ATOM 894 C CA . VAL A 1 121 ? -9.299 9.120 6.928 1.00 89.19 121 VAL A CA 1
ATOM 895 C C . VAL A 1 121 ? -10.693 9.731 6.888 1.00 89.19 121 VAL A C 1
ATOM 897 O O . VAL A 1 121 ? -11.130 10.283 7.889 1.00 89.19 121 VAL A O 1
ATOM 900 N N . SER A 1 122 ? -11.392 9.603 5.763 1.00 89.88 122 SER A N 1
ATOM 901 C CA . SER A 1 122 ? -12.784 10.032 5.619 1.00 89.88 122 SER A CA 1
ATOM 902 C C . SER A 1 122 ? -13.767 8.846 5.658 1.00 89.88 122 SER A C 1
ATOM 904 O O . SER A 1 122 ? -13.392 7.712 5.330 1.00 89.88 122 SER A O 1
ATOM 906 N N . PRO A 1 123 ? -15.036 9.052 6.056 1.00 90.62 123 PRO A N 1
ATOM 907 C CA . PRO A 1 123 ? -16.070 8.010 5.982 1.00 90.62 123 PRO A CA 1
ATOM 908 C C . PRO A 1 123 ? -16.270 7.445 4.564 1.00 90.62 123 PRO A C 1
ATOM 910 O O . PRO A 1 123 ? -16.564 6.259 4.381 1.00 90.62 123 PRO A O 1
ATOM 913 N N . GLU A 1 124 ? -16.067 8.270 3.541 1.00 90.19 124 GLU A N 1
ATOM 914 C CA . GLU A 1 124 ? -16.147 7.883 2.136 1.00 90.19 124 GLU A CA 1
ATOM 915 C C . GLU A 1 124 ? -15.026 6.897 1.777 1.00 90.19 124 GLU A C 1
ATOM 917 O O . GLU A 1 124 ? -15.277 5.885 1.118 1.00 90.19 124 GLU A O 1
ATOM 922 N N . GLN A 1 125 ? -13.807 7.119 2.287 1.00 90.31 125 GLN A N 1
ATOM 923 C CA . GLN A 1 125 ? -12.690 6.181 2.137 1.00 90.31 125 GLN A CA 1
ATOM 924 C C . GLN A 1 125 ? -12.969 4.825 2.796 1.00 90.31 125 GLN A C 1
ATOM 926 O O . GLN A 1 125 ? -12.599 3.792 2.237 1.00 90.31 125 GLN A O 1
ATOM 931 N N . LEU A 1 126 ? -13.636 4.805 3.955 1.00 91.75 126 LEU A N 1
ATOM 932 C CA . LEU A 1 126 ? -14.042 3.556 4.612 1.00 91.75 126 LEU A CA 1
ATOM 933 C C . LEU A 1 126 ? -15.078 2.796 3.780 1.00 91.75 126 LEU A C 1
ATOM 935 O O . LEU A 1 126 ? -14.942 1.595 3.561 1.00 91.75 126 LEU A O 1
ATOM 939 N N . THR A 1 127 ? -16.058 3.515 3.232 1.00 92.12 127 THR A N 1
ATOM 940 C CA . THR A 1 127 ? -17.072 2.931 2.345 1.00 92.12 127 THR A CA 1
ATOM 941 C C . THR A 1 127 ? -16.436 2.344 1.082 1.00 92.12 127 THR A C 1
ATOM 943 O O . THR A 1 127 ? -16.803 1.254 0.641 1.00 92.12 127 THR A O 1
ATOM 946 N N . LEU A 1 128 ? -15.450 3.035 0.499 1.00 91.38 128 LEU A N 1
ATOM 947 C CA . LEU A 1 128 ? -14.681 2.513 -0.630 1.00 91.38 128 LEU A CA 1
ATOM 948 C C . LEU A 1 128 ? -13.872 1.276 -0.245 1.00 91.38 128 LEU A C 1
ATOM 950 O O . LEU A 1 128 ? -13.859 0.311 -1.007 1.00 91.38 128 LEU A O 1
ATOM 954 N N . ALA A 1 129 ? -13.246 1.267 0.932 1.00 91.88 129 ALA A N 1
ATOM 955 C CA . ALA A 1 129 ? -12.551 0.085 1.423 1.00 91.88 129 ALA A CA 1
ATOM 956 C C . ALA A 1 129 ? -13.510 -1.117 1.502 1.00 91.88 129 ALA A C 1
ATOM 958 O O . ALA A 1 129 ? -13.184 -2.197 1.013 1.00 91.88 129 ALA A O 1
ATOM 959 N N . ASP A 1 130 ? -14.737 -0.947 1.992 1.00 92.19 130 ASP A N 1
ATOM 960 C CA . ASP A 1 130 ? -15.707 -2.047 2.017 1.00 92.19 130 ASP A CA 1
ATOM 961 C C . ASP A 1 130 ? -16.088 -2.554 0.627 1.00 92.19 130 ASP A C 1
ATOM 963 O O . ASP A 1 130 ? -16.161 -3.768 0.414 1.00 92.19 130 ASP A O 1
ATOM 967 N N . ARG A 1 131 ? -16.232 -1.657 -0.354 1.00 91.88 131 ARG A N 1
ATOM 968 C CA . ARG A 1 131 ? -16.439 -2.055 -1.756 1.00 91.88 131 ARG A CA 1
ATOM 969 C C . ARG A 1 131 ? -15.234 -2.823 -2.305 1.00 91.88 131 ARG A C 1
ATOM 971 O O . ARG A 1 131 ? -15.405 -3.873 -2.919 1.00 91.88 131 ARG A O 1
ATOM 978 N N . MET A 1 132 ? -14.015 -2.357 -2.029 1.00 91.50 132 MET A N 1
ATOM 979 C CA . MET A 1 132 ? -12.772 -3.035 -2.418 1.00 91.50 132 MET A CA 1
ATOM 980 C C . MET A 1 132 ? -12.638 -4.418 -1.777 1.00 91.50 132 MET A C 1
ATOM 982 O O . MET A 1 132 ? -12.151 -5.358 -2.405 1.00 91.50 132 MET A O 1
ATOM 986 N N . ARG A 1 133 ? -13.084 -4.565 -0.528 1.00 91.31 133 ARG A N 1
ATOM 987 C CA . ARG A 1 133 ? -13.142 -5.855 0.159 1.00 91.31 133 ARG A CA 1
ATOM 988 C C . ARG A 1 133 ? -14.165 -6.784 -0.488 1.00 91.31 133 ARG A C 1
ATOM 990 O O . ARG A 1 133 ? -13.848 -7.952 -0.699 1.00 91.31 133 ARG A O 1
ATOM 997 N N . GLY A 1 134 ? -15.343 -6.272 -0.845 1.00 89.69 134 GLY A N 1
ATOM 998 C CA . GLY A 1 134 ? -16.348 -7.012 -1.614 1.00 89.69 134 GLY A CA 1
ATOM 999 C C . GLY A 1 134 ? -15.828 -7.486 -2.977 1.00 89.69 134 GLY A C 1
ATOM 1000 O O . GLY A 1 134 ? -16.123 -8.603 -3.388 1.00 89.69 134 GLY A O 1
ATOM 1001 N N . ALA A 1 135 ? -14.977 -6.687 -3.628 1.00 89.12 135 ALA A N 1
ATOM 1002 C CA . ALA A 1 135 ? -14.303 -7.018 -4.887 1.00 89.12 135 ALA A CA 1
ATOM 1003 C C . ALA A 1 135 ? -13.042 -7.902 -4.729 1.00 89.12 135 ALA A C 1
ATOM 1005 O O . ALA A 1 135 ? -12.312 -8.131 -5.698 1.00 89.12 135 ALA A O 1
ATOM 1006 N N . GLY A 1 136 ? -12.741 -8.371 -3.511 1.00 89.62 136 GLY A N 1
ATOM 1007 C CA . GLY A 1 136 ? -11.597 -9.242 -3.221 1.00 89.62 136 GLY A CA 1
ATOM 1008 C C . GLY A 1 136 ? -10.221 -8.565 -3.282 1.00 89.62 136 GLY A C 1
ATOM 1009 O O . GLY A 1 136 ? -9.207 -9.254 -3.210 1.00 89.62 136 GLY A O 1
ATOM 1010 N N . MET A 1 137 ? -10.160 -7.235 -3.396 1.00 91.94 137 MET A N 1
ATOM 1011 C CA . MET A 1 137 ? -8.901 -6.475 -3.430 1.00 91.94 137 MET A CA 1
ATOM 1012 C C . MET A 1 137 ? -8.297 -6.303 -2.034 1.00 91.94 137 MET A C 1
ATOM 1014 O O . MET A 1 137 ? -7.080 -6.200 -1.888 1.00 91.94 137 MET A O 1
ATOM 1018 N N . LEU A 1 138 ? -9.143 -6.265 -0.997 1.00 92.62 138 LEU A N 1
ATOM 1019 C CA . LEU A 1 138 ? -8.715 -6.148 0.395 1.00 92.62 138 LEU A CA 1
ATOM 1020 C C . LEU A 1 138 ? -8.856 -7.467 1.142 1.00 92.62 138 LEU A C 1
ATOM 1022 O O . LEU A 1 138 ? -9.928 -8.069 1.191 1.00 92.62 138 LEU A O 1
ATOM 1026 N N . THR A 1 139 ? -7.773 -7.884 1.793 1.00 92.19 139 THR A N 1
ATOM 1027 C CA . THR A 1 139 ? -7.740 -9.105 2.604 1.00 92.19 139 THR A CA 1
ATOM 1028 C C . THR A 1 139 ? -7.070 -8.844 3.945 1.00 92.19 139 THR A C 1
ATOM 1030 O O . THR A 1 139 ? -6.053 -8.162 4.025 1.00 92.19 139 THR A O 1
ATOM 1033 N N . VAL A 1 140 ? -7.624 -9.400 5.022 1.00 91.75 140 VAL A N 1
ATOM 1034 C CA . VAL A 1 140 ? -6.986 -9.368 6.344 1.00 91.75 140 VAL A CA 1
ATOM 1035 C C . VAL A 1 140 ? -6.234 -10.677 6.535 1.00 91.75 140 VAL A C 1
ATOM 1037 O O . VAL A 1 140 ? -6.836 -11.748 6.512 1.00 91.75 140 VAL A O 1
ATOM 1040 N N . GLY A 1 141 ? -4.920 -10.597 6.720 1.00 89.31 141 GLY A N 1
ATOM 1041 C CA . GLY A 1 141 ? -4.047 -11.764 6.849 1.00 89.31 141 GLY A CA 1
ATOM 1042 C C . GLY A 1 141 ? -3.072 -11.638 8.011 1.00 89.31 141 GLY A C 1
ATOM 1043 O O . GLY A 1 141 ? -3.046 -10.624 8.706 1.00 89.31 141 GLY A O 1
ATOM 1044 N N . PHE A 1 142 ? -2.264 -12.674 8.226 1.00 88.31 142 PHE A N 1
ATOM 1045 C CA . PHE A 1 142 ? -1.181 -12.637 9.207 1.00 88.31 142 PHE A CA 1
ATOM 1046 C C . PHE A 1 142 ? -0.049 -11.709 8.738 1.00 88.31 142 PHE A C 1
ATOM 1048 O O . PHE A 1 142 ? 0.345 -11.756 7.572 1.00 88.31 142 PHE A O 1
ATOM 1055 N N . ASN A 1 143 ? 0.468 -10.868 9.636 1.00 86.12 143 ASN A N 1
ATOM 1056 C CA . ASN A 1 143 ? 1.547 -9.926 9.346 1.00 86.12 143 ASN A CA 1
ATOM 1057 C C . ASN A 1 143 ? 2.907 -10.522 9.729 1.00 86.12 143 ASN A C 1
ATOM 1059 O O . ASN A 1 143 ? 3.377 -10.342 10.850 1.00 86.12 143 ASN A O 1
ATOM 1063 N N . THR A 1 144 ? 3.561 -11.214 8.796 1.00 80.50 144 THR A N 1
ATOM 1064 C CA . THR A 1 144 ? 4.944 -11.686 8.992 1.00 80.50 144 THR A CA 1
ATOM 1065 C C . THR A 1 144 ? 5.943 -10.529 9.090 1.00 80.50 144 THR A C 1
ATOM 1067 O O . THR A 1 144 ? 6.963 -10.661 9.766 1.00 80.50 144 THR A O 1
ATOM 1070 N N . GLY A 1 145 ? 5.622 -9.375 8.494 1.00 80.06 145 GLY A N 1
ATOM 1071 C CA . GLY A 1 145 ? 6.387 -8.136 8.623 1.00 80.06 145 GLY A CA 1
ATOM 1072 C C . GLY A 1 145 ? 6.450 -7.615 10.059 1.00 80.06 145 GLY A C 1
ATOM 1073 O O . GLY A 1 145 ? 7.461 -7.052 10.448 1.00 80.06 145 GLY A O 1
ATOM 1074 N N . PHE A 1 146 ? 5.457 -7.899 10.903 1.00 80.69 146 PHE A N 1
ATOM 1075 C CA . PHE A 1 146 ? 5.530 -7.536 12.322 1.00 80.69 146 PHE A CA 1
ATOM 1076 C C . PHE A 1 146 ? 6.692 -8.237 13.052 1.00 80.69 146 PHE A C 1
ATOM 1078 O O . PHE A 1 146 ? 7.288 -7.677 13.971 1.00 80.69 146 PHE A O 1
ATOM 1085 N N . LEU A 1 147 ? 7.041 -9.459 12.636 1.00 81.88 147 LEU A N 1
ATOM 1086 C CA . LEU A 1 147 ? 8.119 -10.234 13.253 1.00 81.88 147 LEU A CA 1
ATOM 1087 C C . LEU A 1 147 ? 9.484 -9.932 12.641 1.00 81.88 147 LEU A C 1
ATOM 1089 O O . LEU A 1 147 ? 10.458 -9.877 13.377 1.00 81.88 147 LEU A O 1
ATOM 1093 N N . PHE A 1 148 ? 9.567 -9.742 11.323 1.00 80.56 148 PHE A N 1
ATOM 1094 C CA . PHE A 1 148 ? 10.852 -9.657 10.608 1.00 80.56 148 PHE A CA 1
ATOM 1095 C C . PHE A 1 148 ? 11.093 -8.320 9.898 1.00 80.56 148 PHE A C 1
ATOM 1097 O O . PHE A 1 148 ? 12.155 -8.113 9.316 1.00 80.56 148 PHE A O 1
ATOM 1104 N N . GLY A 1 149 ? 10.109 -7.424 9.908 1.00 78.31 149 GLY A N 1
ATOM 1105 C CA . GLY A 1 149 ? 10.178 -6.126 9.252 1.00 78.31 149 GLY A CA 1
ATOM 1106 C C . GLY A 1 149 ? 11.211 -5.209 9.911 1.00 78.31 149 GLY A C 1
ATOM 1107 O O . GLY A 1 149 ? 11.352 -5.228 11.136 1.00 78.31 149 GLY A O 1
ATOM 1108 N N . PRO A 1 150 ? 11.938 -4.406 9.117 1.00 77.25 150 PRO A N 1
ATOM 1109 C CA . PRO A 1 150 ? 12.939 -3.486 9.637 1.00 77.25 150 PRO A CA 1
ATOM 1110 C C . PRO A 1 150 ? 12.392 -2.084 9.936 1.00 77.25 150 PRO A C 1
ATOM 1112 O O . PRO A 1 150 ? 13.111 -1.274 10.515 1.00 77.25 150 PRO A O 1
ATOM 1115 N N . ASP A 1 151 ? 11.170 -1.758 9.495 1.00 77.81 151 ASP A N 1
ATOM 1116 C CA . ASP A 1 151 ? 10.612 -0.420 9.686 1.00 77.81 151 ASP A CA 1
ATOM 1117 C C . ASP A 1 151 ? 10.148 -0.226 11.134 1.00 77.81 151 ASP A C 1
ATOM 1119 O O . ASP A 1 151 ? 9.654 -1.146 11.779 1.00 77.81 151 ASP A O 1
ATOM 1123 N N . ALA A 1 152 ? 10.306 0.992 11.639 1.00 73.44 152 ALA A N 1
ATOM 1124 C CA . ALA A 1 152 ? 9.846 1.409 12.963 1.00 73.44 152 ALA A CA 1
ATOM 1125 C C . ALA A 1 152 ? 9.258 2.832 12.930 1.00 73.44 152 ALA A C 1
ATOM 1127 O O . ALA A 1 152 ? 9.162 3.503 13.955 1.00 73.44 152 ALA A O 1
ATOM 1128 N N . SER A 1 153 ? 8.899 3.329 11.741 1.00 73.62 153 SER A N 1
ATOM 1129 C CA . SER A 1 153 ? 8.404 4.691 11.563 1.00 73.62 153 SER A CA 1
ATOM 1130 C C . SER A 1 153 ? 7.003 4.890 12.150 1.00 73.62 153 SER A C 1
ATOM 1132 O O . SER A 1 153 ? 6.065 4.162 11.823 1.00 73.62 153 SER A O 1
ATOM 1134 N N . GLU A 1 154 ? 6.820 5.971 12.913 1.00 67.56 154 GLU A N 1
ATOM 1135 C CA . GLU A 1 154 ? 5.506 6.409 13.412 1.00 67.56 154 GLU A CA 1
ATOM 1136 C C . GLU A 1 154 ? 4.518 6.747 12.286 1.00 67.56 154 GLU A C 1
ATOM 1138 O O . GLU A 1 154 ? 3.305 6.658 12.458 1.00 67.56 154 GLU A O 1
ATOM 1143 N N . LEU A 1 155 ? 5.030 7.123 11.108 1.00 73.81 155 LEU A N 1
ATOM 1144 C CA . LEU A 1 155 ? 4.212 7.487 9.951 1.00 73.81 155 LEU A CA 1
ATOM 1145 C C . LEU A 1 155 ? 3.575 6.273 9.263 1.00 73.81 155 LEU A C 1
ATOM 1147 O O . LEU A 1 155 ? 2.704 6.462 8.410 1.00 73.81 155 LEU A O 1
ATOM 1151 N N . ARG A 1 156 ? 4.055 5.062 9.576 1.00 80.56 156 ARG A N 1
ATOM 1152 C CA . ARG A 1 156 ? 3.676 3.793 8.940 1.00 80.56 156 ARG A CA 1
ATOM 1153 C C . ARG A 1 156 ? 3.592 2.679 9.988 1.00 80.56 156 ARG A C 1
ATOM 1155 O O . ARG A 1 156 ? 4.304 1.678 9.883 1.00 80.56 156 ARG A O 1
ATOM 1162 N N . PRO A 1 157 ? 2.723 2.818 11.003 1.00 77.06 157 PRO A N 1
ATOM 1163 C CA . PRO A 1 157 ? 2.594 1.808 12.050 1.00 77.06 157 PRO A CA 1
ATOM 1164 C C . PRO A 1 157 ? 2.202 0.431 11.488 1.00 77.06 157 PRO A C 1
ATOM 1166 O O . PRO A 1 157 ? 2.440 -0.583 12.136 1.00 77.06 157 PRO A O 1
ATOM 1169 N N . GLU A 1 158 ? 1.625 0.372 10.282 1.00 79.19 158 GLU A N 1
ATOM 1170 C CA . GLU A 1 158 ? 1.355 -0.871 9.557 1.00 79.19 158 GLU A CA 1
ATOM 1171 C C . GLU A 1 158 ? 2.599 -1.675 9.147 1.00 79.19 158 GLU A C 1
ATOM 1173 O O . GLU A 1 158 ? 2.512 -2.899 9.033 1.00 79.19 158 GLU A O 1
ATOM 1178 N N . ALA A 1 159 ? 3.728 -1.006 8.906 1.00 78.31 159 ALA A N 1
ATOM 1179 C CA . ALA A 1 159 ? 4.970 -1.617 8.433 1.00 78.31 159 ALA A CA 1
ATOM 1180 C C . ALA A 1 159 ? 5.946 -1.929 9.581 1.00 78.31 159 ALA A C 1
ATOM 1182 O O . ALA A 1 159 ? 6.975 -2.564 9.355 1.00 78.31 159 ALA A O 1
ATOM 1183 N N . ALA A 1 160 ? 5.613 -1.506 10.806 1.00 78.62 160 ALA A N 1
ATOM 1184 C CA . ALA A 1 160 ? 6.482 -1.632 11.964 1.00 78.62 160 ALA A CA 1
ATOM 1185 C C . ALA A 1 160 ? 6.805 -3.101 12.302 1.00 78.62 160 ALA A C 1
ATOM 1187 O O . ALA A 1 160 ? 5.898 -3.937 12.388 1.00 78.62 160 ALA A O 1
ATOM 1188 N N . GLY A 1 161 ? 8.085 -3.403 12.540 1.00 81.31 161 GLY A N 1
ATOM 1189 C CA . GLY A 1 161 ? 8.568 -4.732 12.912 1.00 81.31 161 GLY A CA 1
ATOM 1190 C C . GLY A 1 161 ? 9.397 -4.749 14.200 1.00 81.31 161 GLY A C 1
ATOM 1191 O O . GLY A 1 161 ? 10.107 -3.801 14.527 1.00 81.31 161 GLY A O 1
ATOM 1192 N N . LEU A 1 162 ? 9.292 -5.846 14.957 1.00 83.12 162 LEU A N 1
ATOM 1193 C CA . LEU A 1 162 ? 9.940 -6.020 16.266 1.00 83.12 162 LEU A CA 1
ATOM 1194 C C . LEU A 1 162 ? 11.227 -6.870 16.202 1.00 83.12 162 LEU A C 1
ATOM 1196 O O . LEU A 1 162 ? 12.012 -6.886 17.150 1.00 83.12 162 LEU A O 1
ATOM 1200 N N . GLY A 1 163 ? 11.471 -7.572 15.092 1.00 77.94 163 GLY A N 1
ATOM 1201 C CA . GLY A 1 163 ? 12.542 -8.571 14.982 1.00 77.94 163 GLY A CA 1
ATOM 1202 C C . GLY A 1 163 ? 13.943 -8.031 15.226 1.00 77.94 163 GLY A C 1
ATOM 1203 O O . GLY A 1 163 ? 14.718 -8.648 15.951 1.00 77.94 163 GLY A O 1
ATOM 1204 N N . ILE A 1 164 ? 14.260 -6.857 14.674 1.00 81.00 164 ILE A N 1
ATOM 1205 C CA . ILE A 1 164 ? 15.580 -6.237 14.859 1.00 81.00 164 ILE A CA 1
ATOM 1206 C C . ILE A 1 164 ? 15.805 -5.871 16.329 1.00 81.00 164 ILE A C 1
ATOM 1208 O O . ILE A 1 164 ? 16.894 -6.095 16.856 1.00 81.00 164 ILE A O 1
ATOM 1212 N N . ALA A 1 165 ? 14.774 -5.370 17.014 1.00 83.56 165 ALA A N 1
ATOM 1213 C CA . ALA A 1 165 ? 14.863 -5.033 18.431 1.00 83.56 165 ALA A CA 1
ATOM 1214 C C . ALA A 1 165 ? 15.090 -6.284 19.295 1.00 83.56 165 ALA A C 1
ATOM 1216 O O . ALA A 1 165 ? 15.958 -6.269 20.163 1.00 83.56 165 ALA A O 1
ATOM 1217 N N . ILE A 1 166 ? 14.383 -7.386 19.009 1.00 84.12 166 ILE A N 1
ATOM 1218 C CA . ILE A 1 166 ? 14.578 -8.668 19.708 1.00 84.12 166 ILE A CA 1
ATOM 1219 C C . ILE A 1 166 ? 16.008 -9.184 19.512 1.00 84.12 166 ILE A C 1
ATOM 1221 O O . ILE A 1 166 ? 16.639 -9.593 20.484 1.00 84.12 166 ILE A O 1
ATOM 1225 N N . LEU A 1 167 ? 16.537 -9.137 18.284 1.00 84.56 167 LEU A N 1
ATOM 1226 C CA . LEU A 1 167 ? 17.916 -9.547 17.998 1.00 84.56 167 LEU A CA 1
ATOM 1227 C C . LEU A 1 167 ? 18.938 -8.666 18.724 1.00 84.56 167 LEU A C 1
ATOM 1229 O O . LEU A 1 167 ? 19.888 -9.190 19.299 1.00 84.56 167 LEU A O 1
ATOM 1233 N N . GLY A 1 168 ? 18.727 -7.348 18.748 1.00 83.94 168 GLY A N 1
ATOM 1234 C CA . GLY A 1 168 ? 19.576 -6.417 19.491 1.00 83.94 168 GLY A CA 1
ATOM 1235 C C . GLY A 1 168 ? 19.575 -6.704 20.994 1.00 83.94 168 GLY A C 1
ATOM 1236 O O . GLY A 1 168 ? 20.639 -6.780 21.606 1.00 83.94 168 GLY A O 1
ATOM 1237 N N . SER A 1 169 ? 18.400 -6.937 21.587 1.00 87.62 169 SER A N 1
ATOM 1238 C CA . SER A 1 169 ? 18.282 -7.320 22.999 1.00 87.62 169 SER A CA 1
ATOM 1239 C C . SER A 1 169 ? 18.937 -8.670 23.292 1.00 87.62 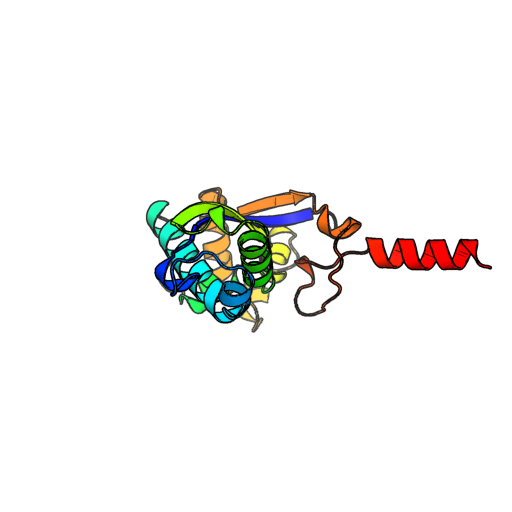169 SER A C 1
ATOM 1241 O O . SER A 1 169 ? 19.659 -8.783 24.276 1.00 87.62 169 SER A O 1
ATOM 1243 N N . ALA A 1 170 ? 18.739 -9.676 22.435 1.00 88.12 170 ALA A N 1
ATOM 1244 C CA . ALA A 1 170 ? 19.364 -10.988 22.592 1.00 88.12 170 ALA A CA 1
ATOM 1245 C C . ALA A 1 170 ? 20.895 -10.907 22.498 1.00 88.12 170 ALA A C 1
ATOM 1247 O O . ALA A 1 170 ? 21.591 -11.516 23.302 1.00 88.12 170 ALA A O 1
ATOM 1248 N N . TYR A 1 171 ? 21.424 -10.111 21.566 1.00 89.75 171 TYR A N 1
ATOM 1249 C CA . TYR A 1 171 ? 22.862 -9.877 21.451 1.00 89.75 171 TYR A CA 1
ATOM 1250 C C . TYR A 1 171 ? 23.434 -9.220 22.714 1.00 89.75 171 TYR A C 1
ATOM 1252 O O . TYR A 1 171 ? 24.456 -9.666 23.225 1.00 89.75 171 TYR A O 1
ATOM 1260 N N . MET A 1 172 ? 22.737 -8.226 23.274 1.00 91.38 172 MET A N 1
ATOM 1261 C CA . MET A 1 172 ? 23.137 -7.609 24.544 1.00 91.38 172 MET A CA 1
ATOM 1262 C C . MET A 1 172 ? 23.084 -8.594 25.717 1.00 91.38 172 MET A C 1
ATOM 1264 O O . MET A 1 172 ? 23.964 -8.555 26.566 1.00 91.38 172 MET A O 1
ATOM 1268 N N . MET A 1 173 ? 22.104 -9.502 25.752 1.00 90.81 173 MET A N 1
ATOM 1269 C CA . MET A 1 173 ? 22.034 -10.558 26.771 1.00 90.81 173 MET A CA 1
ATOM 1270 C C . MET A 1 173 ? 23.147 -11.608 26.645 1.00 90.81 173 MET A C 1
ATOM 1272 O O . MET A 1 173 ? 23.469 -12.242 27.638 1.00 90.81 173 MET A O 1
ATOM 1276 N N . ILE A 1 174 ? 23.699 -11.828 25.447 1.00 88.25 174 ILE A N 1
ATOM 1277 C CA . ILE A 1 174 ? 24.804 -12.778 25.219 1.00 88.25 174 ILE A CA 1
ATOM 1278 C C . ILE A 1 174 ? 26.161 -12.155 25.569 1.00 88.25 174 ILE A C 1
ATOM 1280 O O . ILE A 1 174 ? 27.076 -12.867 25.974 1.00 88.25 174 ILE A O 1
ATOM 1284 N N . LEU A 1 175 ? 26.317 -10.847 25.350 1.00 86.44 175 LEU A N 1
ATOM 1285 C CA . LEU A 1 175 ? 27.576 -10.141 25.592 1.00 86.44 175 LEU A CA 1
ATOM 1286 C C . LEU A 1 175 ? 27.837 -9.800 27.065 1.00 86.44 175 LEU A C 1
ATOM 1288 O O . LEU A 1 175 ? 28.994 -9.570 27.419 1.00 86.44 175 LEU A O 1
ATOM 1292 N N . VAL A 1 176 ? 26.781 -9.698 27.873 1.00 74.38 176 VAL A N 1
ATOM 1293 C CA . VAL A 1 176 ? 26.848 -9.442 29.322 1.00 74.38 176 VAL A CA 1
ATOM 1294 C C . VAL A 1 176 ? 27.074 -10.747 30.071 1.00 74.38 176 VAL A C 1
ATOM 1296 O O . VAL A 1 176 ? 27.949 -10.744 30.965 1.00 74.38 176 VAL A O 1
#